Protein AF-A0A662J7V7-F1 (afdb_monomer_lite)

Secondary structure (DSSP, 8-state):
-GGGHHHHHHHHHHHHHHHHH--HHHHHHHHHHHHHHHHHHHHHHHHHHHHH-HHHHHHHHHHHHHHHHHHHHH---HHHHHHHHT--HHHHHHHHHHHHHHHHHS-HHHHHHHHHHHHHHHSPPHHHHHHHHHHH-HHHHHHHHHHHHHHHHHTTS--TTSTTSSSS--

Structure (mmCIF, N/CA/C/O backbone):
data_AF-A0A662J7V7-F1
#
_entry.id   AF-A0A662J7V7-F1
#
loop_
_atom_site.group_PDB
_atom_site.id
_atom_site.type_symbol
_atom_site.label_atom_id
_atom_site.label_alt_id
_atom_site.label_comp_id
_atom_site.label_asym_id
_atom_site.label_entity_id
_atom_site.label_seq_id
_atom_site.pdbx_PDB_ins_code
_atom_site.Cartn_x
_atom_site.Cartn_y
_atom_site.Cartn_z
_atom_site.occupancy
_atom_site.B_iso_or_equiv
_atom_site.auth_seq_id
_atom_site.auth_comp_id
_atom_site.auth_asym_id
_atom_site.auth_atom_id
_atom_site.pdbx_PDB_model_num
ATOM 1 N N . ILE A 1 1 ? -2.827 12.654 8.278 1.00 35.88 1 ILE A N 1
ATOM 2 C CA . ILE A 1 1 ? -2.484 13.282 6.980 1.00 35.88 1 ILE A CA 1
ATOM 3 C C . ILE A 1 1 ? -1.557 12.391 6.149 1.00 35.88 1 ILE A C 1
ATOM 5 O O . ILE A 1 1 ? -1.929 12.041 5.045 1.00 35.88 1 ILE A O 1
ATOM 9 N N . LEU A 1 2 ? -0.431 11.892 6.669 1.00 36.12 2 LEU A N 1
ATOM 10 C CA . LEU A 1 2 ? 0.506 11.111 5.834 1.00 36.12 2 LEU A CA 1
ATOM 11 C C . LEU A 1 2 ? 0.142 9.620 5.648 1.00 36.12 2 LEU A C 1
ATOM 13 O O . LEU A 1 2 ? 0.798 8.932 4.883 1.00 36.12 2 LEU A O 1
ATOM 17 N N . TRP A 1 3 ? -0.906 9.114 6.308 1.00 41.66 3 TRP A N 1
ATOM 18 C CA . TRP A 1 3 ? -1.426 7.747 6.109 1.00 41.66 3 TRP A CA 1
ATOM 19 C C . TRP A 1 3 ? -1.962 7.516 4.679 1.00 41.66 3 TRP A C 1
ATOM 21 O O . TRP A 1 3 ? -1.916 6.404 4.165 1.00 41.66 3 TRP A O 1
ATOM 31 N N . PHE A 1 4 ? -2.425 8.571 4.004 1.00 49.06 4 PHE A N 1
ATOM 32 C CA . PHE A 1 4 ? -3.055 8.470 2.684 1.00 49.06 4 PHE A CA 1
ATOM 33 C C . PHE A 1 4 ? -2.089 8.609 1.506 1.00 49.06 4 PHE A C 1
ATOM 35 O O . PHE A 1 4 ? -2.529 8.570 0.360 1.00 49.06 4 PHE A O 1
ATOM 42 N N . SER A 1 5 ? -0.778 8.690 1.764 1.00 49.53 5 SER A N 1
ATOM 43 C CA . SER A 1 5 ? 0.220 8.505 0.708 1.00 49.53 5 SER A CA 1
ATOM 44 C C . SER A 1 5 ? 0.237 7.072 0.173 1.00 49.53 5 SER A C 1
ATOM 46 O O . SER A 1 5 ? 0.790 6.866 -0.894 1.00 49.53 5 SER A O 1
ATOM 48 N N . ILE A 1 6 ? -0.389 6.095 0.846 1.00 57.25 6 ILE A N 1
ATOM 49 C CA . ILE A 1 6 ? -0.495 4.700 0.376 1.00 57.25 6 ILE A CA 1
ATOM 50 C C . ILE A 1 6 ? -1.159 4.625 -1.008 1.00 57.25 6 ILE A C 1
ATOM 52 O O . ILE A 1 6 ? -0.642 3.959 -1.900 1.00 57.25 6 ILE A O 1
ATOM 56 N N . TRP A 1 7 ? -2.237 5.379 -1.224 1.00 59.22 7 TRP A N 1
ATOM 57 C CA . TRP A 1 7 ? -2.932 5.435 -2.517 1.00 59.22 7 TRP A CA 1
ATOM 58 C C . TRP A 1 7 ? -2.126 6.194 -3.580 1.00 59.22 7 TRP A C 1
ATOM 60 O O . TRP A 1 7 ? -2.144 5.860 -4.761 1.00 59.22 7 TRP A O 1
ATOM 70 N N . SER A 1 8 ? -1.349 7.191 -3.160 1.00 63.12 8 SER A N 1
ATOM 71 C CA . SER A 1 8 ? -0.424 7.914 -4.037 1.00 63.12 8 SER A CA 1
ATOM 72 C C . SER A 1 8 ? 0.806 7.064 -4.403 1.00 63.12 8 SER A C 1
ATOM 74 O O . SER A 1 8 ? 1.331 7.187 -5.509 1.00 63.12 8 SER A O 1
ATOM 76 N N . ILE A 1 9 ? 1.241 6.173 -3.502 1.00 77.62 9 ILE A N 1
ATOM 77 C CA . ILE A 1 9 ? 2.274 5.156 -3.737 1.00 77.62 9 ILE A CA 1
ATOM 78 C C . ILE A 1 9 ? 1.762 4.122 -4.734 1.00 77.62 9 ILE A C 1
ATOM 80 O O . ILE A 1 9 ? 2.532 3.720 -5.598 1.00 77.62 9 ILE A O 1
ATOM 84 N N . GLU A 1 10 ? 0.487 3.726 -4.669 1.00 79.31 10 GLU A N 1
ATOM 85 C CA . GLU A 1 10 ? -0.092 2.747 -5.596 1.00 79.31 10 GLU A CA 1
ATOM 86 C C . GLU A 1 10 ? 0.065 3.180 -7.057 1.00 79.31 10 GLU A C 1
ATOM 88 O O . GLU A 1 10 ? 0.481 2.378 -7.888 1.00 79.31 10 GLU A O 1
ATOM 93 N N . GLY A 1 11 ? -0.177 4.458 -7.374 1.00 81.12 11 GLY A N 1
ATOM 94 C CA . GLY A 1 11 ? 0.012 4.983 -8.730 1.00 81.12 11 GLY A CA 1
ATOM 95 C C . GLY A 1 11 ? 1.460 4.864 -9.225 1.00 81.12 11 GLY A C 1
ATOM 96 O O . GLY A 1 11 ? 1.706 4.386 -10.335 1.00 81.12 11 GLY A O 1
ATOM 97 N N . LEU A 1 12 ? 2.429 5.237 -8.383 1.00 87.44 12 LEU A N 1
ATOM 98 C CA . LEU A 1 12 ? 3.856 5.117 -8.701 1.00 87.44 12 LEU A CA 1
ATOM 99 C C . LEU A 1 12 ? 4.298 3.650 -8.788 1.00 87.44 12 LEU A C 1
ATOM 101 O O . LEU A 1 12 ? 5.015 3.260 -9.709 1.00 87.44 12 LEU A O 1
ATOM 105 N N . ALA A 1 13 ? 3.851 2.817 -7.854 1.00 88.81 13 ALA A N 1
ATOM 106 C CA . ALA A 1 13 ? 4.184 1.405 -7.803 1.00 88.81 13 ALA A CA 1
ATOM 107 C C . ALA A 1 13 ? 3.552 0.634 -8.971 1.00 88.81 13 ALA A C 1
ATOM 109 O O . ALA A 1 13 ? 4.205 -0.229 -9.549 1.00 88.81 13 ALA A O 1
ATOM 110 N N . ARG A 1 14 ? 2.339 1.003 -9.403 1.00 88.81 14 ARG A N 1
ATOM 111 C CA . ARG A 1 14 ? 1.714 0.504 -10.634 1.00 88.81 14 ARG A CA 1
ATOM 112 C C . ARG A 1 14 ? 2.564 0.830 -11.855 1.00 88.81 14 ARG A C 1
ATOM 114 O O . ARG A 1 14 ? 2.815 -0.059 -12.664 1.00 88.81 14 ARG A O 1
ATOM 121 N N . ALA A 1 15 ? 3.007 2.081 -11.993 1.00 89.19 15 ALA A N 1
ATOM 122 C CA . ALA A 1 15 ? 3.858 2.480 -13.113 1.00 89.19 15 ALA A CA 1
ATOM 123 C C . ALA A 1 15 ? 5.152 1.650 -13.147 1.00 89.19 15 ALA A C 1
ATOM 125 O O . ALA A 1 15 ? 5.551 1.169 -14.205 1.00 89.19 15 ALA A O 1
ATOM 126 N N . LYS A 1 16 ? 5.756 1.407 -11.977 1.00 92.31 16 LYS A N 1
ATOM 127 C CA . LYS A 1 16 ? 6.917 0.521 -11.845 1.00 92.31 16 LYS A CA 1
ATOM 128 C C . LYS A 1 16 ? 6.609 -0.932 -12.220 1.00 92.31 16 LYS A C 1
ATOM 130 O O . LYS A 1 16 ? 7.379 -1.546 -12.951 1.00 92.31 16 LYS A O 1
ATOM 135 N N . MET A 1 17 ? 5.496 -1.483 -11.738 1.00 93.00 17 MET A N 1
ATOM 136 C CA . MET A 1 17 ? 5.072 -2.849 -12.056 1.00 93.00 17 MET A CA 1
ATOM 137 C C . MET A 1 17 ? 4.891 -3.045 -13.559 1.00 93.00 17 MET A C 1
ATOM 139 O O . MET A 1 17 ? 5.377 -4.029 -14.104 1.00 93.00 17 MET A O 1
ATOM 143 N N . LEU A 1 18 ? 4.231 -2.102 -14.236 1.00 93.06 18 LEU A N 1
ATOM 144 C CA . LEU A 1 18 ? 4.039 -2.153 -15.686 1.00 93.06 18 LEU A CA 1
ATOM 145 C C . LEU A 1 18 ? 5.367 -2.096 -16.448 1.00 93.06 18 LEU A C 1
ATOM 147 O O . LEU A 1 18 ? 5.540 -2.843 -17.408 1.00 93.06 18 LEU A O 1
ATOM 151 N N . GLU A 1 19 ? 6.312 -1.268 -15.998 1.00 93.50 19 GLU A N 1
ATOM 152 C CA . GLU A 1 19 ? 7.645 -1.183 -16.600 1.00 93.50 19 GLU A CA 1
ATOM 153 C C . GLU A 1 19 ? 8.432 -2.490 -16.452 1.00 93.50 19 GLU A C 1
ATOM 155 O O . GLU A 1 19 ? 8.988 -2.989 -17.424 1.00 93.50 19 GLU A O 1
ATOM 160 N N . ILE A 1 20 ? 8.448 -3.076 -15.253 1.00 94.75 20 ILE A N 1
ATOM 161 C CA . ILE A 1 20 ? 9.282 -4.251 -14.963 1.00 94.75 20 ILE A CA 1
ATOM 162 C C . ILE A 1 20 ? 8.668 -5.541 -15.502 1.00 94.75 20 ILE A C 1
ATOM 164 O O . ILE A 1 20 ? 9.386 -6.427 -15.960 1.00 94.75 20 ILE A O 1
ATOM 168 N N . LEU A 1 21 ? 7.341 -5.664 -15.458 1.00 92.44 21 LEU A N 1
ATOM 169 C CA . LEU A 1 21 ? 6.648 -6.813 -16.037 1.00 92.44 21 LEU A CA 1
ATOM 170 C C . LEU A 1 21 ? 6.585 -6.741 -17.565 1.00 92.44 21 LEU A C 1
ATOM 172 O O . LEU A 1 21 ? 6.370 -7.775 -18.195 1.00 92.44 21 LEU A O 1
ATOM 176 N N . ALA A 1 22 ? 6.723 -5.540 -18.142 1.00 92.38 22 ALA A N 1
ATOM 177 C CA . ALA A 1 22 ? 6.638 -5.268 -19.577 1.00 92.38 22 ALA A CA 1
ATOM 178 C C . ALA A 1 22 ? 5.392 -5.885 -20.256 1.00 92.38 22 ALA A C 1
ATOM 180 O O . ALA A 1 22 ? 5.416 -6.242 -21.432 1.00 92.38 22 ALA A O 1
ATOM 181 N N . SER A 1 23 ? 4.301 -6.055 -19.499 1.00 92.50 23 SER A N 1
ATOM 182 C CA . SER A 1 23 ? 3.078 -6.731 -19.940 1.00 92.50 23 SER A CA 1
ATOM 183 C C . SER A 1 23 ? 1.883 -6.284 -19.104 1.00 92.50 23 SER A C 1
ATOM 185 O O . SER A 1 23 ? 1.798 -6.568 -17.904 1.00 92.50 23 SER A O 1
ATOM 187 N N . GLU A 1 24 ? 0.921 -5.627 -19.754 1.00 92.38 24 GLU A N 1
ATOM 188 C CA . GLU A 1 24 ? -0.354 -5.262 -19.128 1.00 92.38 24 GLU A CA 1
ATOM 189 C C . GLU A 1 24 ? -1.130 -6.501 -18.679 1.00 92.38 24 GLU A C 1
ATOM 191 O O . GLU A 1 24 ? -1.687 -6.514 -17.586 1.00 92.38 24 GLU A O 1
ATOM 196 N N . MET A 1 25 ? -1.096 -7.577 -19.473 1.00 95.06 25 MET A N 1
ATOM 197 C CA . MET A 1 25 ? -1.769 -8.833 -19.143 1.00 95.06 25 MET A CA 1
ATOM 198 C C . MET A 1 25 ? -1.225 -9.439 -17.844 1.00 95.06 25 MET A C 1
ATOM 200 O O . MET A 1 25 ? -2.000 -9.854 -16.982 1.00 95.06 25 MET A O 1
ATOM 204 N N . SER A 1 26 ? 0.101 -9.447 -17.674 1.00 93.25 26 SER A N 1
ATOM 205 C CA . SER A 1 26 ? 0.747 -9.952 -16.458 1.00 93.25 26 SER A CA 1
ATOM 206 C C . SER A 1 26 ? 0.394 -9.092 -15.246 1.00 93.25 26 SER A C 1
ATOM 208 O O . SER A 1 26 ? 0.050 -9.627 -14.193 1.00 93.25 26 SER A O 1
ATOM 210 N N . TYR A 1 27 ? 0.415 -7.764 -15.396 1.00 93.62 27 TYR A N 1
ATOM 211 C CA . TYR A 1 27 ? 0.003 -6.840 -14.339 1.00 93.62 27 TYR A CA 1
ATOM 212 C C . TYR A 1 27 ? -1.468 -7.034 -13.936 1.00 93.62 27 TYR A C 1
ATOM 214 O O . TYR A 1 27 ? -1.773 -7.122 -12.745 1.00 93.62 27 TYR A O 1
ATOM 222 N N . SER A 1 28 ? -2.379 -7.152 -14.907 1.00 94.25 28 SER A N 1
ATOM 223 C CA . SER A 1 28 ? -3.801 -7.412 -14.661 1.00 94.25 28 SER A CA 1
ATOM 224 C C . SER A 1 28 ? -4.021 -8.743 -13.951 1.00 94.25 28 SER A C 1
ATOM 226 O O . SER A 1 28 ? -4.821 -8.811 -13.016 1.00 94.25 28 SER A O 1
ATOM 228 N N . PHE A 1 29 ? -3.288 -9.790 -14.340 1.00 95.94 29 PHE A N 1
ATOM 229 C CA . PHE A 1 29 ? -3.345 -11.086 -13.670 1.00 95.94 29 PHE A CA 1
ATOM 230 C C . PHE A 1 29 ? -2.878 -10.992 -12.211 1.00 95.94 29 PHE A C 1
ATOM 232 O O . PHE A 1 29 ? -3.595 -11.424 -11.312 1.00 95.94 29 PHE A O 1
ATOM 239 N N . ILE A 1 30 ? -1.722 -10.370 -11.956 1.00 94.62 30 ILE A N 1
ATOM 240 C CA . ILE A 1 30 ? -1.178 -10.193 -10.599 1.00 94.62 30 ILE A CA 1
ATOM 241 C C . ILE A 1 30 ? -2.109 -9.333 -9.736 1.00 94.62 30 ILE A C 1
ATOM 243 O O . ILE A 1 30 ? -2.328 -9.642 -8.569 1.00 94.62 30 ILE A O 1
ATOM 247 N N . THR A 1 31 ? -2.709 -8.289 -10.306 1.00 92.75 31 THR A N 1
ATOM 248 C CA . THR A 1 31 ? -3.679 -7.442 -9.597 1.00 92.75 31 THR A CA 1
ATOM 249 C C . THR A 1 31 ? -4.960 -8.211 -9.271 1.00 92.75 31 THR A C 1
ATOM 251 O O . THR A 1 31 ? -5.464 -8.124 -8.156 1.00 92.75 31 THR A O 1
ATOM 254 N N . THR A 1 32 ? -5.454 -9.034 -10.199 1.00 95.31 32 THR A N 1
ATOM 255 C CA . THR A 1 32 ? -6.600 -9.925 -9.946 1.00 95.31 32 THR A CA 1
ATOM 256 C C . THR A 1 32 ? -6.283 -10.923 -8.835 1.00 95.31 32 THR A C 1
ATOM 258 O O . THR A 1 32 ? -7.103 -11.150 -7.947 1.00 95.31 32 THR A O 1
ATOM 261 N N . LEU A 1 33 ? -5.072 -11.486 -8.848 1.00 95.75 33 LEU A N 1
ATOM 262 C CA . LEU A 1 33 ? -4.594 -12.382 -7.802 1.00 95.75 33 LEU A CA 1
ATOM 263 C C . LEU A 1 33 ? -4.508 -11.672 -6.443 1.00 95.75 33 LEU A C 1
ATOM 265 O O . LEU A 1 33 ? -4.926 -12.253 -5.446 1.00 95.75 33 LEU A O 1
ATOM 269 N N . ALA A 1 34 ? -4.031 -10.425 -6.401 1.00 92.69 34 ALA A N 1
ATOM 270 C CA . ALA A 1 34 ? -3.990 -9.620 -5.180 1.00 92.69 34 ALA A CA 1
ATOM 271 C C . ALA A 1 34 ? -5.394 -9.434 -4.583 1.00 92.69 34 ALA A C 1
ATOM 273 O O . ALA A 1 34 ? -5.597 -9.711 -3.403 1.00 92.69 34 ALA A O 1
ATOM 274 N N . VAL A 1 35 ? -6.382 -9.071 -5.411 1.00 92.00 35 VAL A N 1
ATOM 275 C CA . VAL A 1 35 ? -7.785 -8.932 -4.979 1.00 92.00 35 VAL A CA 1
ATOM 276 C C . VAL A 1 35 ? -8.350 -10.265 -4.479 1.00 92.00 35 VAL A C 1
ATOM 278 O O . VAL A 1 35 ? -8.981 -10.314 -3.426 1.00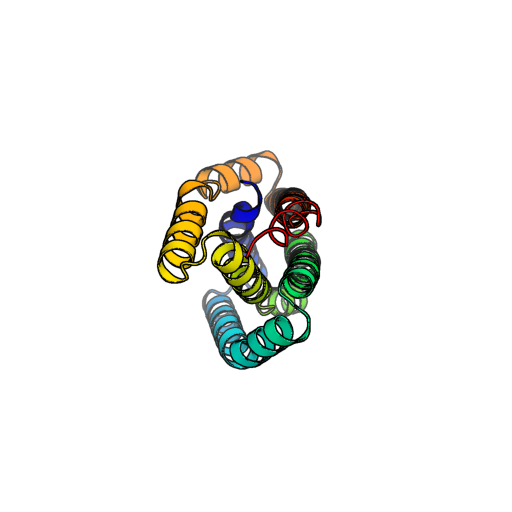 92.00 35 VAL A O 1
ATOM 281 N N . ALA A 1 36 ? -8.101 -11.368 -5.190 1.00 95.25 36 ALA A N 1
ATOM 282 C CA . ALA A 1 36 ? -8.569 -12.689 -4.772 1.00 95.25 36 ALA A CA 1
ATOM 283 C C . ALA A 1 36 ? -7.957 -13.121 -3.428 1.00 95.25 36 ALA A C 1
ATOM 285 O O . ALA A 1 36 ? -8.665 -13.625 -2.556 1.00 95.25 36 ALA A O 1
ATOM 286 N N . ILE A 1 37 ? -6.653 -12.895 -3.240 1.00 94.75 37 ILE A N 1
ATOM 287 C CA . ILE A 1 37 ? -5.950 -13.168 -1.982 1.00 94.75 37 ILE A CA 1
ATOM 288 C C . ILE A 1 37 ? -6.515 -12.304 -0.855 1.00 94.75 37 ILE A C 1
ATOM 290 O O . ILE A 1 37 ? -6.777 -12.831 0.225 1.00 94.75 37 ILE A O 1
ATOM 294 N N . GLU A 1 38 ? -6.759 -11.014 -1.097 1.00 92.06 38 GLU A N 1
ATOM 295 C CA . GLU A 1 38 ? -7.400 -10.133 -0.120 1.00 92.06 38 GLU A CA 1
ATOM 296 C C . GLU A 1 38 ? -8.771 -10.676 0.302 1.00 92.06 38 GLU A C 1
ATOM 298 O O . GLU A 1 38 ? -9.022 -10.812 1.497 1.00 92.06 38 GLU A O 1
ATOM 303 N N . MET A 1 39 ? -9.626 -11.079 -0.644 1.00 92.94 39 MET A N 1
ATOM 304 C CA . MET A 1 39 ? -10.945 -11.651 -0.339 1.00 92.94 39 MET A CA 1
ATOM 305 C C . MET A 1 39 ? -10.857 -12.945 0.481 1.00 92.94 39 MET A C 1
ATOM 307 O O . MET A 1 39 ? -11.645 -13.148 1.405 1.00 92.94 39 MET A O 1
ATOM 311 N N . ILE A 1 40 ? -9.897 -13.819 0.164 1.00 96.12 40 ILE A N 1
ATOM 312 C CA . ILE A 1 40 ? -9.668 -15.068 0.905 1.00 96.12 40 ILE A CA 1
ATOM 313 C C . ILE A 1 40 ? -9.164 -14.769 2.321 1.00 96.12 40 ILE A C 1
ATOM 315 O O . ILE A 1 40 ? -9.598 -15.415 3.275 1.00 96.12 40 ILE A O 1
ATOM 319 N N . LEU A 1 41 ? -8.259 -13.797 2.471 1.00 94.88 41 LEU A N 1
ATOM 320 C CA . LEU A 1 41 ? -7.634 -13.453 3.748 1.00 94.88 41 LEU A CA 1
ATOM 321 C C . LEU A 1 41 ? -8.497 -12.540 4.625 1.00 94.88 41 LEU A C 1
ATOM 323 O O . LEU A 1 41 ? -8.337 -12.566 5.845 1.00 94.88 41 LEU A O 1
ATOM 327 N N . ALA A 1 42 ? -9.443 -11.798 4.052 1.00 92.12 42 ALA A N 1
ATOM 328 C CA . ALA A 1 42 ? -10.337 -10.879 4.751 1.00 92.12 42 ALA A CA 1
ATOM 329 C C . ALA A 1 42 ? -10.960 -11.448 6.046 1.00 92.12 42 ALA A C 1
ATOM 331 O O . ALA A 1 42 ? -10.793 -10.824 7.099 1.00 92.12 42 ALA A O 1
ATOM 332 N N . PRO A 1 43 ? -11.609 -12.635 6.055 1.00 94.00 43 PRO A N 1
ATOM 333 C CA . PRO A 1 43 ? -12.176 -13.193 7.285 1.00 94.00 43 PRO A CA 1
ATOM 334 C C . PRO A 1 43 ? -11.113 -13.535 8.339 1.00 94.00 43 PRO A C 1
ATOM 336 O O . PRO A 1 43 ? -11.378 -13.429 9.537 1.00 94.00 43 PRO A O 1
ATOM 339 N N . PHE A 1 44 ? -9.909 -13.933 7.923 1.00 95.31 44 PHE A N 1
ATOM 340 C CA . PHE A 1 44 ? -8.808 -14.237 8.839 1.00 95.31 44 PHE A CA 1
ATOM 341 C C . PHE A 1 44 ? -8.227 -12.962 9.447 1.00 95.31 44 PHE A C 1
ATOM 343 O O . PHE A 1 44 ? -7.983 -12.919 10.651 1.00 95.31 44 PHE A O 1
ATOM 350 N N . ILE A 1 45 ? -8.068 -11.915 8.634 1.00 93.06 45 ILE A N 1
ATOM 351 C CA . ILE A 1 45 ? -7.627 -10.590 9.076 1.00 93.06 45 ILE A CA 1
ATOM 352 C C . ILE A 1 45 ? -8.631 -10.008 10.078 1.00 93.06 45 ILE A C 1
ATOM 354 O O . ILE A 1 45 ? -8.223 -9.539 11.139 1.00 93.06 45 ILE A O 1
ATOM 358 N N . GLY A 1 46 ? -9.935 -10.110 9.799 1.00 90.00 46 GLY A N 1
ATOM 359 C CA . GLY A 1 46 ? -10.989 -9.692 10.728 1.00 90.00 46 GLY A CA 1
ATOM 360 C C . GLY A 1 46 ? -10.891 -10.412 12.076 1.00 90.00 46 GLY A C 1
ATOM 361 O O . GLY A 1 46 ? -10.737 -9.765 13.109 1.00 90.00 46 GLY A O 1
ATOM 362 N N . ARG A 1 47 ? -10.849 -11.754 12.068 1.00 93.31 47 ARG A N 1
ATOM 363 C CA . ARG A 1 47 ? -10.697 -12.557 13.299 1.00 93.31 47 ARG A CA 1
ATOM 364 C C . ARG A 1 47 ? -9.418 -12.237 14.067 1.00 93.31 47 ARG A C 1
ATOM 366 O O . ARG A 1 47 ? -9.434 -12.219 15.295 1.00 93.31 47 ARG A O 1
ATOM 373 N N . PHE A 1 48 ? -8.311 -12.003 13.363 1.00 93.75 48 PHE A N 1
ATOM 374 C CA . PHE A 1 48 ? -7.049 -11.604 13.977 1.00 93.75 48 PHE A CA 1
ATOM 375 C C . PHE A 1 48 ? -7.211 -10.282 14.735 1.00 93.75 48 PHE A C 1
ATOM 377 O O . PHE A 1 48 ? -6.836 -10.187 15.902 1.00 93.75 48 PHE A O 1
ATOM 384 N N . ILE A 1 49 ? -7.815 -9.278 14.100 1.00 90.56 49 ILE A N 1
ATOM 385 C CA . ILE A 1 49 ? -8.025 -7.967 14.715 1.00 90.56 49 ILE A CA 1
ATOM 386 C C . ILE A 1 49 ? -9.005 -8.048 15.891 1.00 90.56 49 ILE A C 1
ATOM 388 O O . ILE A 1 49 ? -8.771 -7.409 16.917 1.00 90.56 49 ILE A O 1
ATOM 392 N N . ASP A 1 50 ? -10.060 -8.851 15.783 1.00 88.38 50 ASP A N 1
ATOM 393 C CA . ASP A 1 50 ? -11.016 -9.048 16.874 1.00 88.38 50 ASP A CA 1
ATOM 394 C C . ASP A 1 50 ? -10.363 -9.718 18.089 1.00 88.38 50 ASP A C 1
ATOM 396 O O . ASP A 1 50 ? -10.609 -9.319 19.228 1.00 88.38 50 ASP A O 1
ATOM 400 N N . HIS A 1 51 ? -9.488 -10.701 17.855 1.00 92.06 51 HIS A N 1
ATOM 401 C CA . HIS A 1 51 ? -8.823 -11.455 18.915 1.00 92.06 51 HIS A CA 1
ATOM 402 C C . HIS A 1 51 ? -7.679 -10.677 19.583 1.00 92.06 51 HIS A C 1
ATOM 404 O O . HIS A 1 51 ? -7.606 -10.599 20.808 1.00 92.06 51 HIS A O 1
ATOM 410 N N . TYR A 1 52 ? -6.780 -10.092 18.790 1.00 89.00 52 TYR A N 1
ATOM 411 C CA . TYR A 1 52 ? -5.575 -9.409 19.280 1.00 89.00 52 TYR A CA 1
ATOM 412 C C . TYR A 1 52 ? -5.783 -7.905 19.507 1.00 89.00 52 TYR A C 1
ATOM 414 O O . TYR A 1 52 ? -4.957 -7.226 20.122 1.00 89.00 52 TYR A O 1
ATOM 422 N N . GLY A 1 53 ? -6.906 -7.370 19.041 1.00 85.75 53 GLY A N 1
ATOM 423 C CA . GLY A 1 53 ? -7.239 -5.959 19.104 1.00 85.75 53 GLY A CA 1
ATOM 424 C C . GLY A 1 53 ? -6.688 -5.157 17.917 1.00 85.75 53 GLY A C 1
ATOM 425 O O . GLY A 1 53 ? -5.677 -5.509 17.299 1.00 85.75 53 GLY A O 1
ATOM 426 N N . PRO A 1 54 ? -7.309 -4.001 17.626 1.00 85.00 54 PRO A N 1
ATOM 427 C CA . PRO A 1 54 ? -6.990 -3.213 16.439 1.00 85.00 54 PRO A CA 1
ATOM 428 C C . PRO A 1 54 ? -5.595 -2.594 16.473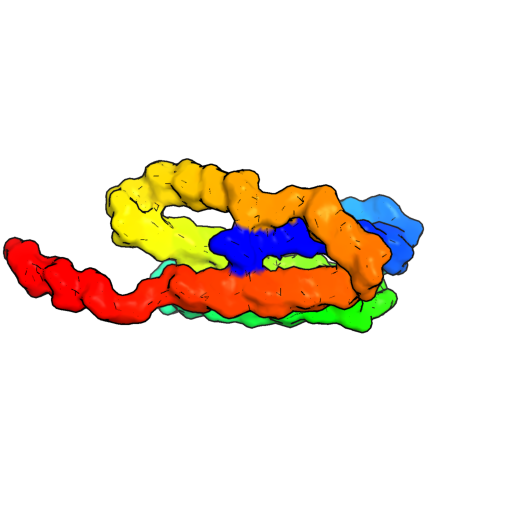 1.00 85.00 54 PRO A C 1
ATOM 430 O O . PRO A 1 54 ? -5.018 -2.377 15.414 1.00 85.00 54 PRO A O 1
ATOM 433 N N . LEU A 1 55 ? -5.023 -2.381 17.664 1.00 84.44 55 LEU A N 1
ATOM 434 C CA . LEU A 1 55 ? -3.665 -1.867 17.832 1.00 84.44 55 LEU A CA 1
ATOM 435 C C . LEU A 1 55 ? -2.612 -2.812 17.238 1.00 84.44 55 LEU A C 1
ATOM 437 O O . LEU A 1 55 ? -1.737 -2.367 16.499 1.00 84.44 55 LEU A O 1
ATOM 441 N N . LEU A 1 56 ? -2.699 -4.108 17.552 1.00 85.62 56 LEU A N 1
ATOM 442 C CA . LEU A 1 56 ? -1.774 -5.095 16.998 1.00 85.62 56 LEU A CA 1
ATOM 443 C C . LEU A 1 56 ? -1.973 -5.227 15.486 1.00 85.62 56 LEU A C 1
ATOM 445 O O . LEU A 1 56 ? -0.984 -5.251 14.760 1.00 85.62 56 LEU A O 1
ATOM 449 N N . GLY A 1 57 ? -3.220 -5.195 15.004 1.00 88.69 57 GLY A N 1
ATOM 450 C CA . GLY A 1 57 ? -3.505 -5.128 13.566 1.00 88.69 57 GLY A CA 1
ATOM 451 C C . GLY A 1 57 ? -2.875 -3.909 12.882 1.00 88.69 57 GLY A C 1
ATOM 452 O O . GLY A 1 57 ? -2.265 -4.053 11.827 1.00 88.69 57 GLY A O 1
ATOM 453 N N . THR A 1 58 ? -2.911 -2.729 13.514 1.00 85.56 58 THR A N 1
ATOM 454 C CA . THR A 1 58 ? -2.253 -1.530 12.980 1.00 85.56 58 THR A CA 1
ATOM 455 C C . THR A 1 58 ? -0.741 -1.720 12.898 1.00 85.56 58 THR A C 1
ATOM 457 O O . THR A 1 58 ? -0.150 -1.420 11.867 1.00 85.56 58 THR A O 1
ATOM 460 N N . LEU A 1 59 ? -0.104 -2.242 13.951 1.00 86.69 59 LEU A N 1
ATOM 461 C CA . LEU A 1 59 ? 1.346 -2.464 13.973 1.00 86.69 59 LEU A CA 1
ATOM 462 C C . LEU A 1 59 ? 1.798 -3.476 12.912 1.00 86.69 59 LEU A C 1
ATOM 464 O O . LEU A 1 59 ? 2.751 -3.204 12.182 1.00 86.69 59 LEU A O 1
ATOM 468 N N . PHE A 1 60 ? 1.099 -4.608 12.790 1.00 89.81 60 PHE A N 1
ATOM 469 C CA . PHE A 1 60 ? 1.377 -5.596 11.744 1.00 89.81 60 PHE A CA 1
ATOM 470 C C . PHE A 1 60 ? 1.158 -5.017 10.350 1.00 89.81 60 PHE A C 1
ATOM 472 O O . PHE A 1 60 ? 1.990 -5.202 9.467 1.00 89.81 60 PHE A O 1
ATOM 479 N N . GLY A 1 61 ? 0.088 -4.252 10.170 1.00 89.12 61 GLY A N 1
ATOM 480 C CA . GLY A 1 61 ? -0.173 -3.541 8.935 1.00 89.12 61 GLY A CA 1
ATOM 481 C C . GLY A 1 61 ? 0.946 -2.567 8.550 1.00 89.12 61 GLY A C 1
ATOM 482 O O . GLY A 1 61 ? 1.397 -2.587 7.410 1.00 89.12 61 GLY A O 1
ATOM 483 N N . ILE A 1 62 ? 1.455 -1.761 9.493 1.00 87.62 62 ILE A N 1
ATOM 484 C CA . ILE A 1 62 ? 2.590 -0.846 9.257 1.00 87.62 62 ILE A CA 1
ATOM 485 C C . ILE A 1 62 ? 3.822 -1.636 8.827 1.00 87.62 62 ILE A C 1
ATOM 487 O O . ILE A 1 62 ? 4.516 -1.241 7.893 1.00 87.62 62 ILE A O 1
ATOM 491 N N . LEU A 1 63 ? 4.096 -2.751 9.503 1.00 90.81 63 LEU A N 1
ATOM 492 C CA . LEU A 1 63 ? 5.226 -3.608 9.173 1.00 90.81 63 LEU A CA 1
ATOM 493 C C . LEU A 1 63 ? 5.102 -4.165 7.748 1.00 90.81 63 LEU A C 1
ATOM 495 O O . LEU A 1 63 ? 6.057 -4.088 6.979 1.00 90.81 63 LEU A O 1
ATOM 499 N N . LEU A 1 64 ? 3.926 -4.675 7.376 1.00 91.81 64 LEU A N 1
ATOM 500 C CA . LEU A 1 64 ? 3.671 -5.177 6.026 1.00 91.81 64 LEU A CA 1
ATOM 501 C C . LEU A 1 64 ? 3.749 -4.062 4.977 1.00 91.81 64 LEU A C 1
ATOM 503 O O . LEU A 1 64 ? 4.321 -4.287 3.913 1.00 91.81 64 LEU A O 1
ATOM 507 N N . HIS A 1 65 ? 3.248 -2.862 5.280 1.00 89.88 65 HIS A N 1
ATOM 508 C CA . HIS A 1 65 ? 3.388 -1.673 4.431 1.00 89.88 65 HIS A CA 1
ATOM 509 C C . HIS A 1 65 ? 4.859 -1.323 4.193 1.00 89.88 65 HIS A C 1
ATOM 511 O O . HIS A 1 65 ? 5.273 -1.141 3.052 1.00 89.88 65 HIS A O 1
ATOM 517 N N . LEU A 1 66 ? 5.672 -1.294 5.252 1.00 90.88 66 LEU A N 1
ATOM 518 C CA . LEU A 1 66 ? 7.108 -1.032 5.159 1.00 90.88 66 LEU A CA 1
ATOM 519 C C . LEU A 1 66 ? 7.824 -2.079 4.303 1.00 90.88 66 LEU A C 1
ATOM 521 O O . LEU A 1 66 ? 8.591 -1.712 3.416 1.00 90.88 66 LEU A O 1
ATOM 525 N N . ILE A 1 67 ? 7.564 -3.367 4.542 1.00 93.06 67 ILE A N 1
ATOM 526 C CA . ILE A 1 67 ? 8.168 -4.465 3.774 1.00 93.06 67 ILE A CA 1
ATOM 527 C C . ILE A 1 67 ? 7.764 -4.363 2.300 1.00 93.06 67 ILE A C 1
ATOM 529 O O . ILE A 1 67 ? 8.623 -4.405 1.417 1.00 93.06 67 ILE A O 1
ATOM 533 N N . THR A 1 68 ? 6.470 -4.182 2.037 1.00 92.44 68 THR A N 1
ATOM 534 C CA . THR A 1 68 ? 5.907 -4.113 0.685 1.00 92.44 68 THR A CA 1
ATOM 535 C C . THR A 1 68 ? 6.431 -2.892 -0.061 1.00 92.44 68 THR A C 1
ATOM 537 O O . THR A 1 68 ? 7.031 -3.039 -1.122 1.00 92.44 68 THR A O 1
ATOM 540 N N . GLY A 1 69 ? 6.297 -1.695 0.511 1.00 91.44 69 GLY A N 1
ATOM 541 C CA . GLY A 1 69 ? 6.739 -0.450 -0.115 1.00 91.44 69 GLY A CA 1
ATOM 542 C C . GLY A 1 69 ? 8.252 -0.389 -0.323 1.00 91.44 69 GLY A C 1
ATOM 543 O O . GLY A 1 69 ? 8.703 0.047 -1.379 1.00 91.44 69 GLY A O 1
ATOM 544 N N . THR A 1 70 ? 9.051 -0.910 0.615 1.00 93.81 70 THR A N 1
ATOM 545 C CA . THR A 1 70 ? 10.514 -0.996 0.445 1.00 93.81 70 THR A CA 1
ATOM 546 C C . THR A 1 70 ? 10.891 -1.984 -0.656 1.00 93.81 70 THR A C 1
ATOM 548 O O . THR A 1 70 ? 11.766 -1.692 -1.468 1.00 93.81 70 THR A O 1
ATOM 551 N N . THR A 1 71 ? 10.213 -3.133 -0.734 1.00 95.12 71 THR A N 1
ATOM 552 C CA . THR A 1 71 ? 10.439 -4.111 -1.809 1.00 95.12 71 THR A CA 1
ATOM 553 C C . THR A 1 71 ? 10.067 -3.523 -3.167 1.00 95.12 71 THR A C 1
ATOM 555 O O . THR A 1 71 ? 10.843 -3.646 -4.111 1.00 95.12 71 THR A O 1
ATOM 558 N N . LEU A 1 72 ? 8.926 -2.832 -3.256 1.00 92.94 72 LEU A N 1
ATOM 559 C CA . LEU A 1 72 ? 8.498 -2.132 -4.466 1.00 92.94 72 LEU A CA 1
ATOM 560 C C . LEU A 1 72 ? 9.493 -1.037 -4.861 1.00 92.94 72 LEU A C 1
ATOM 562 O O . LEU A 1 72 ? 9.824 -0.909 -6.033 1.00 92.94 72 LEU A O 1
ATOM 566 N N . ALA A 1 73 ? 10.034 -0.284 -3.905 1.00 93.75 73 ALA A N 1
ATOM 567 C CA . ALA A 1 73 ? 11.023 0.748 -4.189 1.00 93.75 73 ALA A CA 1
ATOM 568 C C . ALA A 1 73 ? 12.367 0.180 -4.666 1.00 93.75 73 ALA A C 1
ATOM 570 O O . ALA A 1 73 ? 12.916 0.667 -5.647 1.00 93.75 73 ALA A O 1
ATOM 571 N N . LEU A 1 74 ? 12.899 -0.843 -3.994 1.00 95.31 74 LEU A N 1
ATOM 572 C CA . LEU A 1 74 ? 14.299 -1.258 -4.156 1.00 95.31 74 LEU A CA 1
ATOM 573 C C . LEU A 1 74 ? 14.506 -2.463 -5.079 1.00 95.31 74 LEU A C 1
ATOM 575 O O . LEU A 1 74 ? 15.623 -2.688 -5.540 1.00 95.31 74 LEU A O 1
ATOM 579 N N . SER A 1 75 ? 13.469 -3.259 -5.342 1.00 95.75 75 SER A N 1
ATOM 580 C CA . SER A 1 75 ? 13.591 -4.447 -6.189 1.00 95.75 75 SER A CA 1
ATOM 581 C C . SER A 1 75 ? 13.265 -4.141 -7.644 1.00 95.75 75 SER A C 1
ATOM 583 O O . SER A 1 75 ? 12.313 -3.420 -7.940 1.00 95.75 75 SER A O 1
ATOM 585 N N . ASN A 1 76 ? 14.024 -4.766 -8.546 1.00 94.50 76 ASN A N 1
ATOM 586 C CA . ASN A 1 76 ? 13.698 -4.864 -9.969 1.00 94.50 76 ASN A CA 1
ATOM 587 C C . ASN A 1 76 ? 13.401 -6.307 -10.407 1.00 94.50 76 ASN A C 1
ATOM 589 O O . ASN A 1 76 ? 13.258 -6.591 -11.593 1.00 94.50 76 ASN A O 1
ATOM 593 N N . ASN A 1 77 ? 13.322 -7.242 -9.455 1.00 95.38 77 ASN A N 1
ATOM 594 C CA . ASN A 1 77 ? 13.000 -8.630 -9.751 1.00 95.38 77 ASN A CA 1
ATOM 595 C C . ASN A 1 77 ? 11.470 -8.784 -9.893 1.00 95.38 77 ASN A C 1
ATOM 597 O O . ASN A 1 77 ? 10.753 -8.551 -8.914 1.00 95.38 77 ASN A O 1
ATOM 601 N N . PRO A 1 78 ? 10.956 -9.222 -11.057 1.00 93.19 78 PRO A N 1
ATOM 602 C CA . PRO A 1 78 ? 9.516 -9.290 -11.308 1.00 93.19 78 PRO A CA 1
ATOM 603 C C . PRO A 1 78 ? 8.789 -10.237 -10.345 1.00 93.19 78 PRO A C 1
ATOM 605 O O . PRO A 1 78 ? 7.654 -9.967 -9.957 1.00 93.19 78 PRO A O 1
ATOM 608 N N . ILE A 1 79 ? 9.441 -11.315 -9.898 1.00 95.12 79 ILE A N 1
ATOM 609 C CA . ILE A 1 79 ? 8.864 -12.273 -8.947 1.00 95.12 79 ILE A CA 1
ATOM 610 C C . ILE A 1 79 ? 8.719 -11.620 -7.572 1.00 95.12 79 ILE A C 1
ATOM 612 O O . ILE A 1 79 ? 7.646 -11.678 -6.977 1.00 95.12 79 ILE A O 1
ATOM 616 N N . MET A 1 80 ? 9.768 -10.955 -7.077 1.00 95.62 80 MET A N 1
ATOM 617 C CA . MET A 1 80 ? 9.712 -10.272 -5.778 1.00 95.62 80 MET A CA 1
ATOM 618 C C . MET A 1 80 ? 8.646 -9.178 -5.752 1.00 95.62 80 MET A C 1
ATOM 620 O O . MET A 1 80 ? 7.917 -9.058 -4.771 1.00 95.62 80 MET A O 1
ATOM 624 N N . LEU A 1 81 ? 8.534 -8.404 -6.832 1.00 93.88 81 LEU A N 1
ATOM 625 C CA . LEU A 1 81 ? 7.518 -7.362 -6.943 1.00 93.88 81 LEU A CA 1
ATOM 626 C C . LEU A 1 81 ? 6.107 -7.946 -6.999 1.00 93.88 81 LEU A C 1
ATOM 628 O O . LEU A 1 81 ? 5.216 -7.430 -6.335 1.00 93.88 81 LEU A O 1
ATOM 632 N N . SER A 1 82 ? 5.919 -9.061 -7.710 1.00 93.94 82 SER A N 1
ATOM 633 C CA . SER A 1 82 ? 4.636 -9.773 -7.749 1.00 93.94 82 SER A CA 1
ATOM 634 C C . SER A 1 82 ? 4.225 -10.281 -6.366 1.00 93.94 82 SER A C 1
ATOM 636 O O . SER A 1 82 ? 3.068 -10.138 -5.984 1.00 93.94 82 SER A O 1
ATOM 638 N N . ILE A 1 83 ? 5.171 -10.827 -5.592 1.00 94.81 83 ILE A N 1
ATOM 639 C CA . ILE A 1 83 ? 4.927 -11.267 -4.211 1.00 94.81 83 ILE A CA 1
ATOM 640 C C . ILE A 1 83 ? 4.567 -10.076 -3.321 1.00 94.81 83 ILE A C 1
ATOM 642 O O . ILE A 1 83 ? 3.621 -10.163 -2.547 1.00 94.81 83 ILE A O 1
ATOM 646 N N . ALA A 1 84 ? 5.293 -8.962 -3.429 1.00 94.00 84 ALA A N 1
ATOM 647 C CA . ALA A 1 84 ? 5.003 -7.762 -2.651 1.00 94.00 84 ALA A CA 1
ATOM 648 C C . ALA A 1 84 ? 3.616 -7.187 -2.992 1.00 94.00 84 ALA A C 1
ATOM 650 O O . ALA A 1 84 ? 2.869 -6.809 -2.095 1.00 94.00 84 ALA A O 1
ATOM 651 N N . TRP A 1 85 ? 3.245 -7.178 -4.276 1.00 92.81 85 TRP A N 1
ATOM 652 C CA . TRP A 1 85 ? 1.980 -6.621 -4.762 1.00 92.81 85 TRP A CA 1
ATOM 653 C C . TRP A 1 85 ? 0.739 -7.327 -4.206 1.00 92.81 85 TRP A C 1
ATOM 655 O O . TRP A 1 85 ? -0.302 -6.699 -4.043 1.00 92.81 85 TRP A O 1
ATOM 665 N N . VAL A 1 86 ? 0.835 -8.625 -3.903 1.00 93.31 86 VAL A N 1
ATOM 666 C CA . VAL A 1 86 ? -0.307 -9.413 -3.410 1.00 93.31 86 VAL A CA 1
ATOM 667 C C . VAL A 1 86 ? -0.503 -9.353 -1.891 1.00 93.31 86 VAL A C 1
ATOM 669 O O . VAL A 1 86 ? -1.434 -9.971 -1.379 1.00 93.31 86 VAL A O 1
ATOM 672 N N . ILE A 1 87 ? 0.357 -8.649 -1.148 1.00 92.12 87 ILE A N 1
ATOM 673 C CA . ILE A 1 87 ? 0.251 -8.547 0.315 1.00 92.12 87 ILE A CA 1
ATOM 674 C C . ILE A 1 87 ? -0.889 -7.576 0.680 1.00 92.12 87 ILE A C 1
ATOM 676 O O . ILE A 1 87 ? -0.769 -6.380 0.413 1.00 92.12 87 ILE A O 1
ATOM 680 N N . PRO A 1 88 ? -1.960 -8.022 1.372 1.00 87.50 88 PRO A N 1
ATOM 681 C CA . PRO A 1 88 ? -3.142 -7.198 1.654 1.00 87.50 88 PRO A CA 1
ATOM 682 C C . PRO A 1 88 ? -2.951 -6.312 2.899 1.00 87.50 88 PRO A C 1
ATOM 684 O O . PRO A 1 88 ? -3.757 -6.317 3.835 1.00 87.50 88 PRO A O 1
ATOM 687 N N . PHE A 1 89 ? -1.844 -5.568 2.964 1.00 85.50 89 PHE A N 1
ATOM 688 C CA . PHE A 1 89 ? -1.536 -4.728 4.126 1.00 85.50 89 PHE A CA 1
ATOM 689 C C . PHE A 1 89 ? -2.558 -3.592 4.296 1.00 85.50 89 PHE A C 1
ATOM 691 O O . PHE A 1 89 ? -2.933 -3.266 5.424 1.00 85.50 89 PHE A O 1
ATOM 698 N N . SER A 1 90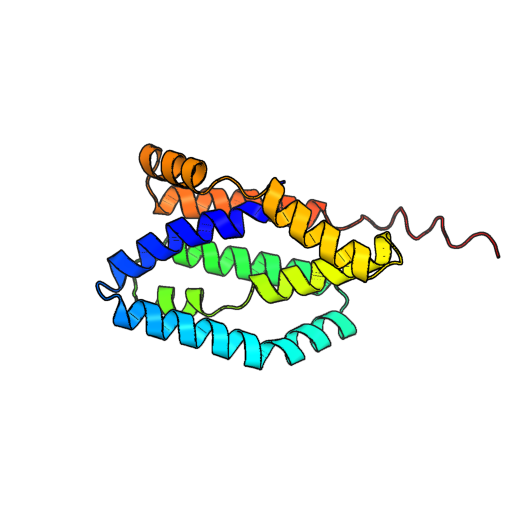 ? -3.038 -3.022 3.184 1.00 81.75 90 SER A N 1
ATOM 699 C CA . SER A 1 90 ? -4.041 -1.951 3.152 1.00 81.75 90 SER A CA 1
ATOM 700 C C . SER A 1 90 ? -5.332 -2.385 3.843 1.00 81.75 90 SER A C 1
ATOM 702 O O . SER A 1 90 ? -5.808 -1.677 4.728 1.00 81.75 90 SER A O 1
ATOM 704 N N . TYR A 1 91 ? -5.833 -3.581 3.524 1.00 84.75 91 TYR A N 1
ATOM 705 C CA . TYR A 1 91 ? -7.043 -4.141 4.118 1.00 84.75 91 TYR A CA 1
ATOM 706 C C . TYR A 1 91 ? -6.924 -4.288 5.639 1.00 84.75 91 TYR A C 1
ATOM 708 O O . TYR A 1 91 ? -7.776 -3.797 6.381 1.00 84.75 91 TYR A O 1
ATOM 716 N N . MET A 1 92 ? -5.827 -4.885 6.125 1.00 88.38 92 MET A N 1
ATOM 717 C CA . MET A 1 92 ? -5.568 -5.021 7.565 1.00 88.38 92 MET A CA 1
ATOM 718 C C . MET A 1 92 ? -5.579 -3.666 8.276 1.00 88.38 92 MET A C 1
ATOM 720 O O . MET A 1 92 ? -6.184 -3.514 9.339 1.00 88.38 92 MET A O 1
ATOM 724 N N . LEU A 1 93 ? -4.946 -2.665 7.674 1.00 84.00 93 LEU A N 1
ATOM 725 C CA . LEU A 1 93 ? -4.864 -1.335 8.256 1.00 84.00 93 LEU A CA 1
ATOM 726 C C . LEU A 1 93 ? -6.211 -0.618 8.249 1.00 84.00 93 LEU A C 1
ATOM 728 O O . LEU A 1 93 ? -6.581 -0.014 9.256 1.00 84.00 93 LEU A O 1
ATOM 732 N N . SER A 1 94 ? -6.968 -0.722 7.156 1.00 80.62 94 SER A N 1
ATOM 733 C CA . SER A 1 94 ? -8.331 -0.208 7.076 1.00 80.62 94 SER A CA 1
ATOM 734 C C . SER A 1 94 ? -9.211 -0.828 8.155 1.00 80.62 94 SER A C 1
ATOM 736 O O . SER A 1 94 ? -9.793 -0.084 8.940 1.00 80.62 94 SER A O 1
ATOM 738 N N . CYS A 1 95 ? -9.252 -2.159 8.282 1.00 83.44 95 CYS A N 1
ATOM 739 C CA . CYS A 1 95 ? -10.024 -2.846 9.323 1.00 83.44 95 CYS A CA 1
ATOM 740 C C . CYS A 1 95 ? -9.655 -2.370 10.735 1.00 83.44 95 CYS A C 1
ATOM 742 O O . CYS A 1 95 ? -10.536 -2.041 11.534 1.00 83.44 95 CYS A O 1
ATOM 744 N N . SER A 1 96 ? -8.358 -2.267 11.035 1.00 84.88 96 SER A N 1
ATOM 745 C CA . SER A 1 96 ? -7.889 -1.758 12.323 1.00 84.88 96 SER A CA 1
ATOM 746 C C . SER A 1 96 ? -8.348 -0.325 12.586 1.00 84.88 96 SER A C 1
ATOM 748 O O . SER A 1 96 ? -8.839 -0.025 13.677 1.00 84.88 96 SER A O 1
ATOM 750 N N . PHE A 1 97 ? -8.229 0.562 11.596 1.00 78.12 97 PHE A N 1
ATOM 751 C CA . PHE A 1 97 ? -8.641 1.955 11.743 1.00 78.12 97 PHE A CA 1
ATOM 752 C C . PHE A 1 97 ? -10.148 2.126 11.854 1.00 78.12 97 PHE A C 1
ATOM 754 O O . PHE A 1 97 ? -10.588 2.924 12.682 1.00 78.12 97 PHE A O 1
ATOM 761 N N . TYR A 1 98 ? -10.933 1.349 11.108 1.00 77.12 98 TYR A N 1
ATOM 762 C CA . TYR A 1 98 ? -12.386 1.337 11.243 1.00 77.12 98 TYR A CA 1
ATOM 763 C C . TYR A 1 98 ? -12.805 0.997 12.672 1.00 77.12 98 TYR A C 1
ATOM 765 O O . TYR A 1 98 ? -13.635 1.696 13.250 1.00 77.12 98 TYR A O 1
ATOM 773 N N . ILE A 1 99 ? -12.193 -0.020 13.284 1.00 79.50 99 ILE A N 1
ATOM 774 C CA . ILE A 1 99 ? -12.514 -0.410 14.662 1.00 79.50 99 ILE A CA 1
ATOM 775 C C . ILE A 1 99 ? -12.044 0.653 15.663 1.00 79.50 99 ILE A C 1
ATOM 777 O O . ILE A 1 99 ? -12.781 0.977 16.594 1.00 79.50 99 ILE A O 1
ATOM 781 N N . ILE A 1 100 ? -10.846 1.226 15.490 1.00 78.25 100 ILE A N 1
ATOM 782 C CA . ILE A 1 100 ? -10.350 2.312 16.359 1.00 78.25 100 ILE A CA 1
ATOM 783 C C . ILE A 1 100 ? -11.296 3.511 16.303 1.00 78.25 100 ILE A C 1
ATOM 785 O O . ILE A 1 100 ? -11.697 4.029 17.343 1.00 78.25 100 ILE A O 1
ATOM 789 N N . TYR A 1 101 ? -11.684 3.933 15.104 1.00 72.50 101 TYR A N 1
ATOM 790 C CA . TYR A 1 101 ? -12.514 5.112 14.913 1.00 72.50 101 TYR A CA 1
ATOM 791 C C . TYR A 1 101 ? -13.981 4.868 15.308 1.00 72.50 101 TYR A C 1
ATOM 793 O O . TYR A 1 101 ? -14.610 5.732 15.918 1.00 72.50 101 TYR A O 1
ATOM 801 N N . GLY A 1 102 ? -14.509 3.664 15.074 1.00 72.00 102 GLY A N 1
ATOM 802 C CA . GLY A 1 102 ? -15.821 3.243 15.573 1.00 72.00 102 GLY A CA 1
ATOM 803 C C . GLY A 1 102 ? -15.905 3.264 17.101 1.00 72.00 102 GLY A C 1
ATOM 804 O O . GLY A 1 102 ? -16.913 3.692 17.654 1.00 72.00 102 GLY A O 1
ATOM 805 N N . ARG A 1 103 ? -14.821 2.893 17.798 1.00 76.62 103 ARG A N 1
ATOM 806 C CA . ARG A 1 103 ? -14.732 3.013 19.265 1.00 76.62 103 ARG A CA 1
ATOM 807 C C . ARG A 1 103 ? -14.678 4.461 19.753 1.00 76.62 103 ARG A C 1
ATOM 809 O O . ARG A 1 103 ? -15.096 4.717 20.872 1.00 76.62 103 ARG A O 1
ATOM 816 N N . LEU A 1 104 ? -14.146 5.387 18.952 1.00 71.50 104 LEU A N 1
ATOM 817 C CA . LEU A 1 104 ? -14.078 6.812 19.302 1.00 71.50 104 LEU A CA 1
ATOM 818 C C . LEU A 1 104 ? -15.409 7.537 19.088 1.00 71.50 104 LEU A C 1
ATOM 820 O O . LEU A 1 104 ? -15.723 8.465 19.823 1.00 71.50 104 LEU A O 1
ATOM 824 N N . THR A 1 105 ? -16.157 7.146 18.060 1.00 71.56 105 THR A N 1
ATOM 825 C CA . THR A 1 105 ? -17.399 7.823 17.657 1.00 71.56 105 THR A CA 1
ATOM 826 C C . THR A 1 105 ? -18.657 7.174 18.221 1.00 71.56 105 THR A C 1
ATOM 828 O O . THR A 1 105 ? -19.728 7.763 18.114 1.00 71.56 105 THR A O 1
ATOM 831 N N . GLU A 1 106 ? -18.551 5.956 18.765 1.00 71.19 106 GLU A N 1
ATOM 832 C CA . GLU A 1 106 ? -19.674 5.124 19.235 1.00 71.19 106 GLU A CA 1
ATOM 833 C C . GLU A 1 106 ? -20.765 4.891 18.164 1.00 71.19 106 GLU A C 1
ATOM 835 O O . GLU A 1 106 ? -21.851 4.389 18.452 1.00 71.19 106 GLU A O 1
ATOM 840 N N . ARG A 1 107 ? -20.478 5.230 16.898 1.00 70.56 107 ARG A N 1
ATOM 841 C CA . ARG A 1 107 ? -21.400 5.198 15.759 1.00 70.56 107 ARG A CA 1
ATOM 842 C C . ARG A 1 107 ? -20.682 4.670 14.528 1.00 70.56 107 ARG A C 1
ATOM 844 O O . ARG A 1 107 ? -19.951 5.376 13.840 1.00 70.56 107 ARG A O 1
ATOM 851 N N . LEU A 1 108 ? -20.919 3.398 14.231 1.00 65.06 108 LEU A N 1
ATOM 852 C CA . LEU A 1 108 ? -20.171 2.662 13.211 1.00 65.06 108 LEU A CA 1
ATOM 853 C C . LEU A 1 108 ? -20.389 3.208 11.785 1.00 65.06 108 LEU A C 1
ATOM 855 O O . LEU A 1 108 ? -19.461 3.210 10.983 1.00 65.06 108 LEU A O 1
ATOM 859 N N . ALA A 1 109 ? -21.582 3.727 11.476 1.00 67.81 109 ALA A N 1
ATOM 860 C CA . ALA A 1 109 ? -21.880 4.326 10.171 1.00 67.81 109 ALA A CA 1
ATOM 861 C C . ALA A 1 109 ? -21.128 5.654 9.949 1.00 67.81 109 ALA A C 1
ATOM 863 O O . ALA A 1 109 ? -20.483 5.835 8.914 1.00 67.81 109 ALA A O 1
ATOM 864 N N . ASP A 1 110 ? -21.135 6.536 10.953 1.00 68.38 110 ASP A N 1
ATOM 865 C CA . ASP A 1 110 ? -20.390 7.802 10.933 1.00 68.38 110 ASP A CA 1
ATOM 866 C C . ASP A 1 110 ? -18.880 7.540 10.868 1.00 68.38 110 ASP A C 1
ATOM 868 O O . ASP A 1 110 ? -18.135 8.273 10.209 1.00 68.38 110 ASP A O 1
ATOM 872 N N . ALA A 1 111 ? -18.432 6.442 11.485 1.00 65.94 111 ALA A N 1
ATOM 873 C CA . ALA A 1 111 ? -17.051 6.004 11.431 1.00 65.94 111 ALA A CA 1
ATOM 874 C C . ALA A 1 111 ? -16.590 5.623 10.023 1.00 65.94 111 ALA A C 1
ATOM 876 O O . ALA A 1 111 ? -15.515 6.042 9.587 1.00 65.94 111 ALA A O 1
ATOM 877 N N . VAL A 1 112 ? -17.417 4.867 9.299 1.00 67.88 112 VAL A N 1
ATOM 878 C CA . VAL A 1 112 ? -17.117 4.455 7.925 1.00 67.88 112 VAL A CA 1
ATOM 879 C C . VAL A 1 112 ? -17.119 5.656 6.980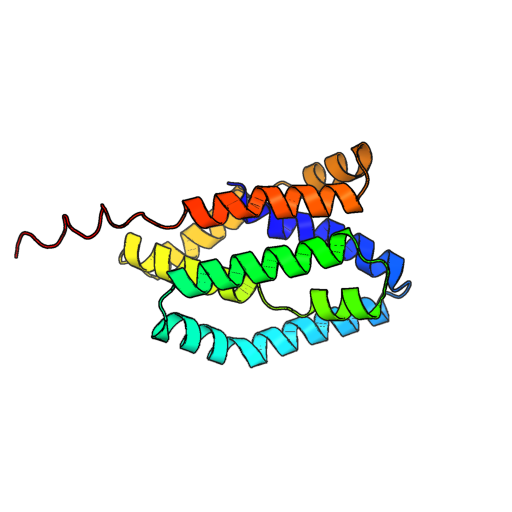 1.00 67.88 112 VAL A C 1
ATOM 881 O O . VAL A 1 112 ? -16.172 5.841 6.213 1.00 67.88 112 VAL A O 1
ATOM 884 N N . GLY A 1 113 ? -18.145 6.509 7.070 1.00 67.75 113 GLY A N 1
ATOM 885 C CA . GLY A 1 113 ? -18.259 7.707 6.237 1.00 67.75 113 GLY A CA 1
ATOM 886 C C . GLY A 1 113 ? -17.109 8.688 6.458 1.00 67.75 113 GLY A C 1
ATOM 887 O O . GLY A 1 113 ? -16.517 9.187 5.497 1.00 67.75 113 GLY A O 1
ATOM 888 N N . THR A 1 114 ? -16.733 8.917 7.717 1.00 68.44 114 THR A N 1
ATOM 889 C CA . THR A 1 114 ? -15.643 9.838 8.052 1.00 68.44 114 THR A CA 1
ATOM 890 C C . THR A 1 114 ? -14.285 9.276 7.655 1.00 68.44 114 THR A C 1
ATOM 892 O O . THR A 1 114 ? -13.481 10.014 7.094 1.00 68.44 114 THR A O 1
ATOM 895 N N . TYR A 1 115 ? -14.029 7.979 7.858 1.00 68.88 115 TYR A N 1
ATOM 896 C CA . TYR A 1 115 ? -12.801 7.347 7.373 1.00 68.88 115 TYR A CA 1
ATOM 897 C C . TYR A 1 115 ? -12.654 7.516 5.856 1.00 68.88 115 TYR A C 1
ATOM 899 O O . TYR A 1 115 ? -11.646 8.054 5.408 1.00 68.88 115 TYR A O 1
ATOM 907 N N . ASN A 1 116 ? -13.679 7.169 5.071 1.00 68.00 116 ASN A N 1
ATOM 908 C CA . ASN A 1 116 ? -13.653 7.310 3.609 1.00 68.00 116 ASN A CA 1
ATOM 909 C C . ASN A 1 116 ? -13.484 8.765 3.151 1.00 68.00 116 ASN A C 1
ATOM 911 O O . ASN A 1 116 ? -12.760 9.052 2.194 1.00 68.00 116 ASN A O 1
ATOM 915 N N . THR A 1 117 ? -14.116 9.700 3.859 1.00 69.62 117 THR A N 1
ATOM 916 C CA . THR A 1 117 ? -13.985 11.133 3.579 1.00 69.62 117 THR A CA 1
ATOM 917 C C . THR A 1 117 ? -12.567 11.622 3.873 1.00 69.62 117 THR A C 1
ATOM 919 O O . THR A 1 117 ? -11.970 12.309 3.049 1.00 69.62 117 THR A O 1
ATOM 922 N N . LEU A 1 118 ? -11.978 11.217 5.001 1.00 64.75 118 LEU A N 1
ATOM 923 C CA . LEU A 1 118 ? -10.592 11.536 5.345 1.00 64.75 118 LEU A CA 1
ATOM 924 C C . LEU A 1 118 ? -9.605 10.912 4.351 1.00 64.75 118 LEU A C 1
ATOM 926 O O . LEU A 1 118 ? -8.634 11.575 3.991 1.00 64.75 118 LEU A O 1
ATOM 930 N N . VAL A 1 119 ? -9.878 9.694 3.864 1.00 62.34 119 VAL A N 1
ATOM 931 C CA . VAL A 1 119 ? -9.106 9.066 2.778 1.00 62.34 119 VAL A CA 1
ATOM 932 C C . VAL A 1 119 ? -9.110 9.939 1.538 1.00 62.34 119 VAL A C 1
ATOM 934 O O . VAL A 1 119 ? -8.054 10.214 0.976 1.00 62.34 119 VAL A O 1
ATOM 937 N N . SER A 1 120 ? -10.285 10.418 1.148 1.00 61.12 120 SER A N 1
ATOM 938 C CA . SER A 1 120 ? -10.468 11.165 -0.095 1.00 61.12 120 SER A CA 1
ATOM 939 C C . SER A 1 120 ? -9.908 12.589 -0.024 1.00 61.12 120 SER A C 1
ATOM 941 O O . SER A 1 120 ? -9.324 13.066 -0.989 1.00 61.12 120 SER A O 1
ATOM 943 N N . ILE A 1 121 ? -10.062 13.272 1.116 1.00 59.41 121 ILE A N 1
ATOM 944 C CA . ILE A 1 121 ? -9.608 14.662 1.304 1.00 59.41 121 ILE A CA 1
ATOM 945 C C . ILE A 1 121 ? -8.089 14.741 1.460 1.00 59.41 121 ILE A C 1
ATOM 947 O O . ILE A 1 121 ? -7.476 15.733 1.072 1.00 59.41 121 ILE A O 1
ATOM 951 N N . ILE A 1 122 ? -7.485 13.726 2.081 1.00 55.41 122 ILE A N 1
ATOM 952 C CA . ILE A 1 122 ? -6.107 13.810 2.557 1.00 55.41 122 ILE A CA 1
ATOM 953 C C . ILE A 1 122 ? -5.143 12.915 1.759 1.00 55.41 122 ILE A C 1
ATOM 955 O O . ILE A 1 122 ? -3.930 12.967 1.978 1.00 55.41 122 ILE A O 1
ATOM 959 N N . ALA A 1 123 ? -5.642 12.117 0.810 1.00 57.72 123 ALA A N 1
ATOM 960 C CA . ALA A 1 123 ? -4.788 11.505 -0.200 1.00 57.72 123 ALA A CA 1
ATOM 961 C C . ALA A 1 123 ? -3.948 12.591 -0.871 1.00 57.72 123 ALA A C 1
ATOM 963 O O . ALA A 1 123 ? -4.481 13.582 -1.372 1.00 57.72 123 ALA A O 1
ATOM 964 N N . LEU A 1 124 ? -2.624 12.414 -0.858 1.00 62.34 124 LEU A N 1
ATOM 965 C CA . LEU A 1 124 ? -1.751 13.280 -1.633 1.00 62.34 124 LEU A CA 1
ATOM 966 C C . LEU A 1 124 ? -2.214 13.130 -3.091 1.00 62.34 124 LEU A C 1
ATOM 968 O O . LEU A 1 124 ? -2.226 11.995 -3.585 1.00 62.34 124 LEU A O 1
ATOM 972 N N . PRO A 1 125 ? -2.638 14.211 -3.772 1.00 65.06 125 PRO A N 1
ATOM 973 C CA . PRO A 1 125 ? -3.083 14.108 -5.150 1.00 65.06 125 PRO A CA 1
ATOM 974 C C . PRO A 1 125 ? -2.033 13.353 -5.960 1.00 65.06 125 PRO A C 1
ATOM 976 O O . PRO A 1 125 ? -0.838 13.629 -5.830 1.00 65.06 125 PRO A O 1
ATOM 979 N N . ALA A 1 126 ? -2.461 12.382 -6.769 1.00 66.88 126 ALA A N 1
ATOM 980 C CA . ALA A 1 126 ? -1.544 11.549 -7.548 1.00 66.88 126 ALA A CA 1
ATOM 981 C C . ALA A 1 126 ? -0.587 12.397 -8.408 1.00 66.88 126 ALA A C 1
ATOM 983 O O . ALA A 1 126 ? 0.562 12.017 -8.612 1.00 66.88 126 ALA A O 1
ATOM 984 N N . SER A 1 127 ? -1.030 13.589 -8.820 1.00 71.25 127 SER A N 1
ATOM 985 C CA . SER A 1 127 ? -0.207 14.599 -9.485 1.00 71.25 127 SER A CA 1
ATOM 986 C C . SER A 1 127 ? 0.999 15.050 -8.658 1.00 71.25 127 SER A C 1
ATOM 988 O O . SER A 1 127 ? 2.085 15.157 -9.208 1.00 71.25 127 SER A O 1
ATOM 990 N N . ILE A 1 128 ? 0.860 15.260 -7.345 1.00 76.81 128 ILE A N 1
ATOM 991 C CA . ILE A 1 128 ? 1.980 15.658 -6.478 1.00 76.81 128 ILE A CA 1
ATOM 992 C C . ILE A 1 128 ? 2.956 14.491 -6.294 1.00 76.81 128 ILE A C 1
ATOM 994 O O . ILE A 1 128 ? 4.165 14.700 -6.337 1.00 76.81 128 ILE A O 1
ATOM 998 N N . ALA A 1 129 ? 2.461 13.258 -6.130 1.00 77.62 129 ALA A N 1
ATOM 999 C CA . ALA A 1 129 ? 3.333 12.079 -6.071 1.00 77.62 129 ALA A CA 1
ATOM 1000 C C . ALA A 1 129 ? 4.120 11.891 -7.376 1.00 77.62 129 ALA A C 1
ATOM 1002 O O . ALA A 1 129 ? 5.316 11.606 -7.326 1.00 77.62 129 ALA A O 1
ATOM 1003 N N . ALA A 1 130 ? 3.473 12.111 -8.524 1.00 79.88 130 ALA A N 1
ATOM 1004 C CA . ALA A 1 130 ? 4.128 12.122 -9.826 1.00 79.88 130 ALA A CA 1
ATOM 1005 C C . ALA A 1 130 ? 5.183 13.236 -9.919 1.00 79.88 130 ALA A C 1
ATOM 1007 O O . ALA A 1 130 ? 6.323 12.943 -10.249 1.00 79.88 130 ALA A O 1
ATOM 1008 N N . SER A 1 131 ? 4.869 14.471 -9.510 1.00 85.38 131 SER A N 1
ATOM 1009 C CA . SER A 1 131 ? 5.847 15.572 -9.502 1.00 85.38 131 SER A CA 1
ATOM 1010 C C . SER A 1 131 ? 7.060 15.297 -8.607 1.00 85.38 131 SER A C 1
ATOM 1012 O O . SER A 1 131 ? 8.180 15.661 -8.955 1.00 85.38 131 SER A O 1
ATOM 1014 N N . ILE A 1 132 ? 6.864 14.640 -7.458 1.00 85.38 132 ILE A N 1
ATOM 1015 C CA . ILE A 1 132 ? 7.979 14.197 -6.609 1.00 85.38 132 ILE A CA 1
ATOM 1016 C C . ILE A 1 132 ? 8.818 13.159 -7.363 1.00 85.38 132 ILE A C 1
ATOM 1018 O O . ILE A 1 132 ? 10.040 13.286 -7.403 1.00 85.38 132 ILE A O 1
ATOM 1022 N N . ALA A 1 133 ? 8.177 12.161 -7.979 1.00 88.50 133 ALA A N 1
ATOM 1023 C CA . ALA A 1 133 ? 8.857 11.129 -8.758 1.00 88.50 133 ALA A CA 1
ATOM 1024 C C . ALA A 1 133 ? 9.635 11.697 -9.955 1.00 88.50 133 ALA A C 1
ATOM 1026 O O . ALA A 1 133 ? 10.738 11.223 -10.217 1.00 88.50 133 ALA A O 1
ATOM 1027 N N . ASP A 1 134 ? 9.122 12.732 -10.619 1.00 90.25 134 ASP A N 1
ATOM 1028 C CA . ASP A 1 134 ? 9.818 13.429 -11.706 1.00 90.25 134 ASP A CA 1
ATOM 1029 C C . ASP A 1 134 ? 11.085 14.148 -11.210 1.00 90.25 134 ASP A C 1
ATOM 1031 O O . ASP A 1 134 ? 12.070 14.241 -11.940 1.00 90.25 134 ASP A O 1
ATOM 1035 N N . TYR A 1 135 ? 11.091 14.634 -9.962 1.00 91.75 135 TYR A N 1
ATOM 1036 C CA . TYR A 1 135 ? 12.225 15.369 -9.393 1.00 91.75 135 TYR A CA 1
ATOM 1037 C C . TYR A 1 135 ? 13.330 14.460 -8.832 1.00 91.75 135 TYR A C 1
ATOM 1039 O O . TYR A 1 135 ? 14.512 14.755 -8.999 1.00 91.75 135 TYR A O 1
ATOM 1047 N N . ILE A 1 136 ? 12.969 13.367 -8.148 1.00 92.75 136 ILE A N 1
ATOM 1048 C CA . ILE A 1 136 ? 13.934 12.521 -7.410 1.00 92.75 136 ILE A CA 1
ATOM 1049 C C . ILE A 1 136 ? 14.042 11.084 -7.931 1.00 92.75 136 ILE A C 1
ATOM 1051 O O . ILE A 1 136 ? 14.817 10.291 -7.397 1.00 92.75 136 ILE A O 1
ATOM 1055 N N . GLY A 1 137 ? 13.257 10.734 -8.946 1.00 91.75 137 GLY A N 1
ATOM 1056 C CA . GLY A 1 137 ? 13.101 9.370 -9.431 1.00 91.75 137 GLY A CA 1
ATOM 1057 C C . GLY A 1 137 ? 11.997 8.604 -8.697 1.00 91.75 137 GLY A C 1
ATOM 1058 O O . GLY A 1 137 ? 11.775 8.746 -7.491 1.00 91.75 137 GLY A O 1
ATOM 1059 N N . ARG A 1 138 ? 11.307 7.737 -9.444 1.00 92.00 138 ARG A N 1
ATOM 1060 C CA . ARG A 1 138 ? 10.152 6.957 -8.972 1.00 92.00 138 ARG A CA 1
ATOM 1061 C C . ARG A 1 138 ? 10.476 6.045 -7.789 1.00 92.00 138 ARG A C 1
ATOM 1063 O O . ARG A 1 138 ? 9.718 6.022 -6.826 1.00 92.00 138 ARG A O 1
ATOM 1070 N N . ASP A 1 139 ? 11.588 5.320 -7.845 1.00 93.69 139 ASP A N 1
ATOM 1071 C CA . ASP A 1 139 ? 11.976 4.372 -6.793 1.00 93.69 139 ASP A CA 1
ATOM 1072 C C . ASP A 1 139 ? 12.202 5.079 -5.453 1.00 93.69 139 ASP A C 1
ATOM 1074 O O . ASP A 1 139 ? 11.680 4.662 -4.416 1.00 93.69 139 ASP A O 1
ATOM 1078 N N . LEU A 1 140 ? 12.914 6.208 -5.488 1.00 92.50 140 LEU A N 1
ATOM 1079 C CA . LEU A 1 140 ? 13.164 7.024 -4.307 1.00 92.50 140 LEU A CA 1
ATOM 1080 C C . LEU A 1 140 ? 11.878 7.691 -3.800 1.00 92.50 140 LEU A C 1
ATOM 1082 O O . LEU A 1 140 ? 11.667 7.757 -2.590 1.00 92.50 140 LEU A O 1
ATOM 1086 N N . ALA A 1 141 ? 10.984 8.121 -4.695 1.00 90.94 141 ALA A N 1
ATOM 1087 C CA . ALA A 1 141 ? 9.675 8.647 -4.319 1.00 90.94 141 ALA A CA 1
ATOM 1088 C C . ALA A 1 141 ? 8.804 7.597 -3.608 1.00 90.94 141 ALA A C 1
ATOM 1090 O O . ALA A 1 141 ? 8.254 7.890 -2.5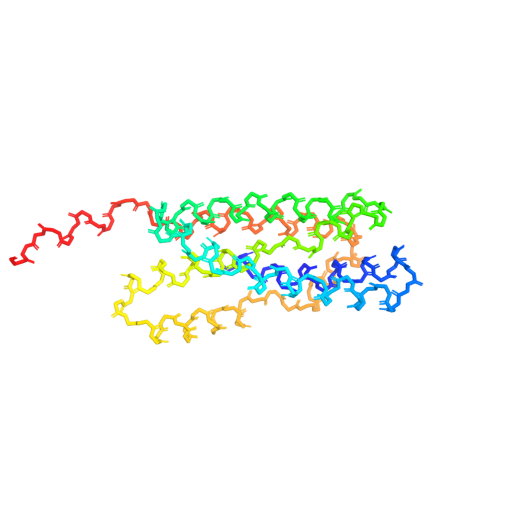45 1.00 90.94 141 ALA A O 1
ATOM 1091 N N . ILE A 1 142 ? 8.729 6.364 -4.128 1.00 90.88 142 ILE A N 1
ATOM 1092 C CA . ILE A 1 142 ? 8.022 5.247 -3.475 1.00 90.88 142 ILE A CA 1
ATOM 1093 C C . ILE A 1 142 ? 8.608 4.998 -2.081 1.00 90.88 142 ILE A C 1
ATOM 1095 O O . ILE A 1 142 ? 7.855 4.890 -1.109 1.00 90.88 142 ILE A O 1
ATOM 1099 N N . LEU A 1 143 ? 9.940 4.953 -1.959 1.00 92.19 143 LEU A N 1
ATOM 1100 C CA . LEU A 1 143 ? 10.613 4.718 -0.682 1.00 92.19 143 LEU A CA 1
ATOM 1101 C C . LEU A 1 143 ? 10.305 5.820 0.338 1.00 92.19 143 LEU A C 1
ATOM 1103 O O . LEU A 1 143 ? 9.871 5.526 1.451 1.00 92.19 143 LEU A O 1
ATOM 1107 N N . LEU A 1 144 ? 10.495 7.088 -0.035 1.00 89.56 144 LEU A N 1
ATOM 1108 C CA . LEU A 1 144 ? 10.265 8.220 0.863 1.00 89.56 144 LEU A CA 1
ATOM 1109 C C . LEU A 1 144 ? 8.810 8.291 1.316 1.00 89.56 144 LEU A C 1
ATOM 1111 O O . LEU A 1 144 ? 8.550 8.442 2.509 1.00 89.56 144 LEU A O 1
ATOM 1115 N N . LEU A 1 145 ? 7.858 8.135 0.395 1.00 86.31 14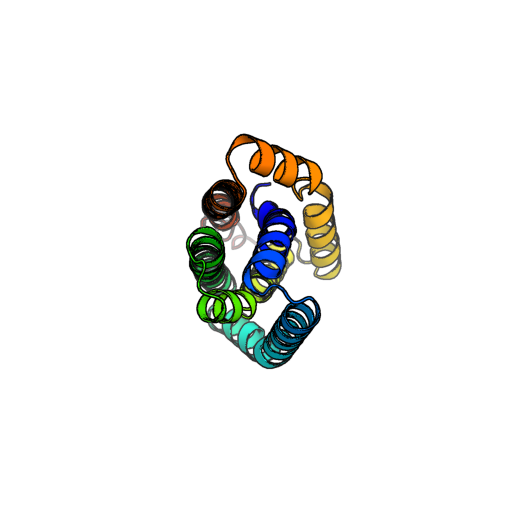5 LEU A N 1
ATOM 1116 C CA . LEU A 1 145 ? 6.438 8.159 0.735 1.00 86.31 145 LEU A CA 1
ATOM 1117 C C . LEU A 1 145 ? 6.056 6.991 1.658 1.00 86.31 145 LEU A C 1
ATOM 1119 O O . LEU A 1 145 ? 5.251 7.193 2.570 1.00 86.31 145 LEU A O 1
ATOM 1123 N N . THR A 1 146 ? 6.659 5.810 1.469 1.00 88.06 146 THR A N 1
ATOM 1124 C CA . THR A 1 146 ? 6.472 4.631 2.337 1.00 88.06 146 THR A CA 1
ATOM 1125 C C . THR A 1 146 ? 7.008 4.880 3.750 1.00 88.06 146 THR A C 1
ATOM 1127 O O . THR A 1 146 ? 6.365 4.549 4.752 1.00 88.06 146 THR A O 1
ATOM 1130 N N . LEU A 1 147 ? 8.194 5.481 3.859 1.00 87.75 147 LEU A N 1
ATOM 1131 C CA . LEU A 1 147 ? 8.820 5.765 5.149 1.00 87.75 147 LEU A CA 1
ATOM 1132 C C . LEU A 1 147 ? 8.081 6.876 5.901 1.00 87.75 147 LEU A C 1
ATOM 1134 O O . LEU A 1 147 ? 7.843 6.741 7.098 1.00 87.75 147 LEU A O 1
ATOM 1138 N N . ILE A 1 148 ? 7.663 7.940 5.211 1.00 81.69 148 ILE A N 1
ATOM 1139 C CA . ILE A 1 148 ? 6.973 9.088 5.818 1.00 81.69 148 ILE A CA 1
ATOM 1140 C C . ILE A 1 148 ? 5.554 8.726 6.277 1.00 81.69 148 ILE A C 1
ATOM 1142 O O . ILE A 1 148 ? 5.085 9.255 7.292 1.00 81.69 148 ILE A O 1
ATOM 1146 N N . SER A 1 149 ? 4.863 7.808 5.592 1.00 74.38 149 SER A N 1
ATOM 1147 C CA . SER A 1 149 ? 3.550 7.354 6.057 1.00 74.38 149 SER A CA 1
ATOM 1148 C C . SER A 1 149 ? 3.638 6.632 7.394 1.00 74.38 149 SER A C 1
ATOM 1150 O O . SER A 1 149 ? 2.815 6.899 8.263 1.00 74.38 149 SER A O 1
ATOM 1152 N N . SER A 1 150 ? 4.661 5.794 7.589 1.00 72.88 150 SER A N 1
ATOM 1153 C CA . SER A 1 150 ? 4.851 4.883 8.735 1.00 72.88 150 SER A CA 1
ATOM 1154 C C . SER A 1 150 ? 4.716 5.513 10.138 1.00 72.88 150 SER A C 1
ATOM 1156 O O . SER A 1 150 ? 3.957 4.984 10.956 1.00 72.88 150 SER A O 1
ATOM 1158 N N . PRO A 1 151 ? 5.344 6.661 10.457 1.00 66.25 151 PRO A N 1
ATOM 1159 C CA . PRO A 1 151 ? 5.142 7.321 11.749 1.00 66.25 151 PRO A CA 1
ATOM 1160 C C . PRO A 1 151 ? 3.739 7.925 11.908 1.00 66.25 151 PRO A C 1
ATOM 1162 O O . PRO A 1 151 ? 3.198 7.938 13.011 1.00 66.25 151 PRO A O 1
ATOM 1165 N N . SER A 1 152 ? 3.097 8.375 10.827 1.00 61.88 152 SER A N 1
ATOM 1166 C CA . SER A 1 152 ? 1.738 8.938 10.912 1.00 61.88 152 SER A CA 1
ATOM 1167 C C . SER A 1 152 ? 0.666 7.901 11.220 1.00 61.88 152 SER A C 1
ATOM 1169 O O . SER A 1 152 ? -0.388 8.246 11.745 1.00 61.88 152 SER A O 1
ATOM 1171 N N . ILE A 1 153 ? 0.949 6.639 10.917 1.00 60.97 153 ILE A N 1
ATOM 1172 C CA . ILE A 1 153 ? 0.105 5.484 11.231 1.00 60.97 153 ILE A CA 1
ATOM 1173 C C . ILE A 1 153 ? 0.166 5.199 12.735 1.00 60.97 153 ILE A C 1
ATOM 1175 O O . ILE A 1 153 ? -0.854 4.961 13.377 1.00 60.97 153 ILE A O 1
ATOM 1179 N N . ALA A 1 154 ? 1.370 5.293 13.307 1.00 59.56 154 ALA A N 1
ATOM 1180 C CA . ALA A 1 154 ? 1.610 5.090 14.729 1.00 59.56 154 ALA A CA 1
ATOM 1181 C C . ALA A 1 154 ? 1.014 6.218 15.591 1.00 59.56 154 ALA A C 1
ATOM 1183 O O . ALA A 1 154 ? 0.492 5.957 16.671 1.00 59.56 154 ALA A O 1
ATOM 1184 N N . LEU A 1 155 ? 1.031 7.464 15.102 1.00 55.88 155 LEU A N 1
ATOM 1185 C CA . LEU A 1 155 ? 0.460 8.624 15.804 1.00 55.88 155 LEU A CA 1
ATOM 1186 C C . LEU A 1 155 ? -1.075 8.586 15.934 1.00 55.88 155 LEU A C 1
ATOM 1188 O O . LEU A 1 155 ? -1.628 9.320 16.749 1.00 55.88 155 LEU A O 1
ATOM 1192 N N . LEU A 1 156 ? -1.767 7.730 15.173 1.00 55.88 156 LEU A N 1
ATOM 1193 C CA . LEU A 1 156 ? -3.214 7.506 15.295 1.00 55.88 156 LEU A CA 1
ATOM 1194 C C . LEU A 1 156 ? -3.582 6.524 16.418 1.00 55.88 156 LEU A C 1
ATOM 1196 O O . LEU A 1 156 ? -4.764 6.332 16.700 1.00 55.88 156 LEU A O 1
ATOM 1200 N N . ILE A 1 157 ? -2.595 5.907 17.071 1.00 57.38 157 ILE A N 1
ATOM 1201 C CA . ILE A 1 157 ? -2.810 5.060 18.240 1.00 57.38 157 ILE A CA 1
ATOM 1202 C C . ILE A 1 157 ? -3.030 5.983 19.445 1.00 57.38 157 ILE A C 1
ATOM 1204 O O . ILE A 1 157 ? -2.092 6.673 19.857 1.00 57.38 157 ILE A O 1
ATOM 1208 N N . PRO A 1 158 ? -4.222 5.996 20.071 1.00 53.47 158 PRO A N 1
ATOM 1209 C CA . PRO A 1 158 ? -4.400 6.733 21.306 1.00 53.47 158 PRO A CA 1
ATOM 1210 C C . PRO A 1 158 ? -3.475 6.115 22.357 1.00 53.47 158 PRO A C 1
ATOM 1212 O O . PRO A 1 158 ? -3.645 4.962 22.767 1.00 53.47 158 PRO A O 1
ATOM 1215 N N . THR A 1 159 ? -2.488 6.881 22.822 1.00 48.16 159 THR A N 1
ATOM 1216 C CA . THR A 1 159 ? -1.821 6.566 24.083 1.00 48.16 159 THR A CA 1
ATOM 1217 C C . THR A 1 159 ? -2.913 6.490 25.150 1.00 48.16 159 THR A C 1
ATOM 1219 O O . THR A 1 159 ? -3.800 7.336 25.199 1.00 48.16 159 THR A O 1
ATOM 1222 N N . LYS A 1 160 ? -2.884 5.430 25.962 1.00 43.84 160 LYS A N 1
ATOM 1223 C CA . LYS A 1 160 ? -3.865 4.978 26.975 1.00 43.84 160 LYS A CA 1
ATOM 1224 C C . LYS A 1 160 ? -4.498 6.025 27.927 1.00 43.84 160 LYS A C 1
ATOM 1226 O O . LYS A 1 160 ? -5.228 5.636 28.833 1.00 43.84 160 LYS A O 1
ATOM 1231 N N . LYS A 1 161 ? -4.260 7.327 27.779 1.00 43.41 161 LYS A N 1
ATOM 1232 C CA . LYS A 1 161 ? -4.695 8.381 28.701 1.00 43.41 161 LYS A CA 1
ATOM 1233 C C . LYS A 1 161 ? -6.159 8.825 28.569 1.00 43.41 161 LYS A C 1
ATOM 1235 O O . LYS A 1 161 ? -6.638 9.474 29.488 1.00 43.41 161 LYS A O 1
ATOM 1240 N N . LEU A 1 162 ? -6.880 8.462 27.505 1.00 42.47 162 LEU A N 1
ATOM 1241 C CA . LEU A 1 162 ? -8.292 8.862 27.331 1.00 42.47 162 LEU A CA 1
ATOM 1242 C C . LEU A 1 162 ? -9.318 7.812 27.799 1.00 42.47 162 LEU A C 1
ATOM 1244 O O . LEU A 1 162 ? -10.440 8.168 28.133 1.00 42.47 162 LEU A O 1
ATOM 1248 N N . LEU A 1 163 ? -8.933 6.537 27.931 1.00 44.06 163 LEU A N 1
ATOM 1249 C CA . LEU A 1 163 ? -9.838 5.469 28.395 1.00 44.06 163 LEU A CA 1
ATOM 1250 C C . LEU A 1 163 ? -9.854 5.278 29.922 1.00 44.06 163 LEU A C 1
ATOM 1252 O O . LEU A 1 163 ? -10.700 4.552 30.438 1.00 44.06 163 LEU A O 1
ATOM 1256 N N . SER A 1 164 ? -8.952 5.925 30.668 1.00 43.38 164 SER A N 1
ATOM 1257 C CA . SER A 1 164 ? -8.994 5.904 32.138 1.00 43.38 164 SER A CA 1
ATOM 1258 C C . SER A 1 164 ? -9.879 6.998 32.744 1.00 43.38 164 SER A C 1
ATOM 1260 O O . SER A 1 164 ? -10.133 6.955 33.946 1.00 43.38 164 SER A O 1
ATOM 1262 N N . GLN A 1 165 ? -10.382 7.948 31.944 1.00 41.56 165 GLN A N 1
ATOM 1263 C CA . GLN A 1 165 ? -11.274 9.014 32.424 1.00 41.56 165 GLN A CA 1
ATOM 1264 C C . GLN A 1 165 ? -12.771 8.700 32.252 1.00 41.56 165 GLN A C 1
ATOM 1266 O O . GLN A 1 165 ? -13.583 9.328 32.918 1.00 41.56 165 GLN A O 1
ATOM 1271 N N . GLY A 1 166 ? -13.137 7.677 31.470 1.00 38.66 166 GLY A N 1
ATOM 1272 C CA . GLY A 1 166 ? -14.528 7.214 31.319 1.00 38.66 166 GLY A CA 1
ATOM 1273 C C . GLY A 1 166 ? -14.981 6.148 32.328 1.00 38.66 166 GLY A C 1
ATOM 1274 O O . GLY A 1 166 ? -16.110 5.685 32.259 1.00 38.66 166 GLY A O 1
ATOM 1275 N N . LYS A 1 167 ? -14.119 5.729 33.269 1.00 41.56 167 LYS A N 1
ATOM 1276 C CA . LYS A 1 167 ? -14.474 4.783 34.351 1.00 41.56 167 LYS A CA 1
ATOM 1277 C C . LYS A 1 167 ? -14.866 5.468 35.667 1.00 41.56 167 LYS A C 1
ATOM 1279 O O . LYS A 1 167 ? -14.774 4.864 36.734 1.00 41.56 167 LYS A O 1
ATOM 1284 N N . ARG A 1 168 ? -15.305 6.727 35.617 1.00 44.66 168 ARG A N 1
ATOM 1285 C CA . ARG A 1 168 ? -16.008 7.362 36.735 1.00 44.66 168 ARG A CA 1
ATOM 1286 C C . ARG A 1 168 ? -17.384 7.806 36.255 1.00 44.66 168 ARG A C 1
ATOM 1288 O O . ARG A 1 168 ? -17.446 8.670 35.392 1.00 44.66 168 ARG A O 1
ATOM 1295 N N . GLN A 1 169 ? -18.410 7.265 36.921 1.00 36.12 169 GLN A N 1
ATOM 1296 C CA . GLN A 1 169 ? -19.847 7.555 36.786 1.00 36.12 169 GLN A CA 1
ATOM 1297 C C . GLN A 1 169 ? -20.441 6.852 35.551 1.00 36.12 169 GLN A C 1
ATOM 1299 O O . GLN A 1 169 ? -20.127 7.215 34.427 1.00 36.12 169 GLN A O 1
ATOM 1304 N N . VAL A 1 170 ? -21.199 5.759 35.680 1.00 37.12 170 VAL A N 1
ATOM 1305 C CA . VAL A 1 170 ? -22.369 5.516 36.551 1.00 37.12 170 VAL A CA 1
ATOM 1306 C C . VAL A 1 170 ? -22.311 4.136 37.199 1.00 37.12 170 VAL A C 1
ATOM 1308 O O . VAL A 1 170 ? -21.914 3.177 36.500 1.00 37.12 170 VAL A O 1
#

Foldseek 3Di:
DLLLCLVLLCVLLLVLLCVLVVDPVVSVVLLVLLVVLCVVCLVVLLVCCVVVNLLVLLVVLLVLLLCLLLQSLPDSDNVSNSVSNSDVSVSSLVSSQLVLQCVVVVDSVVSVVVVVVCSVVVNPPNVVLVVVCVVPNSSVSSNVSSVVSSVVSVVSDPDPPPVVVVPPDD

Radius of gyration: 17.4 Å; chains: 1; bounding box: 37×31×57 Å

Sequence (170 aa):
ILWFSIWSIEGLARAKMLEILASEMSYSFITTLAVAIEMILAPFIGRFIDHYGPLLGTLFGILLHLITGTTLALSNNPIMLSIAWVIPFSYMLSCSFYIIYGRLTERLADAVGTYNTLVSIIALPASIAASIADYIGRDLAILLLTLISSPSIALLIPTKKLLSQGKRQV

pLDDT: mean 79.35, std 16.93, range [35.88, 96.12]